Protein AF-A0A645ICN3-F1 (afdb_monomer)

Solvent-accessible surface area (backbone atoms only — not comparable to full-atom values): 4895 Å² total; per-residue (Å²): 94,71,80,66,24,68,81,53,78,41,55,53,61,52,49,53,51,40,32,64,77,44,76,64,39,53,67,59,36,18,61,77,65,77,41,56,53,68,60,51,53,51,42,52,52,49,50,26,66,59,65,74,37,45,78,89,39,69,68,41,34,48,52,54,53,48,52,66,63,40,45,69,64,73,52,61,86,52,82,90,79,89,133

Sequence (83 aa):
MITYDREKQGDLVKTLKSYFEHNGNLTKIADALFLHKNSISYRLQKIEDLTGCRLRDYEHAFQLQLCLKLEPVLNCDSPMAEE

InterPro domains:
  IPR025736 PucR C-terminal helix-turn-helix domain [PF13556] (12-69)
  IPR042070 PucR C-terminal helix-turn-helix domain superfamily [G3DSA:1.10.10.2840] (1-73)
  IPR051448 CdaR-like transcriptional regulators [PTHR33744] (3-71)

Organism: NCBI:txid1076179

Structure (mmCIF, N/CA/C/O backbone):
data_AF-A0A645ICN3-F1
#
_entry.id   AF-A0A645ICN3-F1
#
loop_
_atom_site.group_PDB
_atom_site.id
_atom_site.type_symbol
_atom_site.label_atom_id
_atom_site.label_alt_id
_atom_site.label_comp_id
_atom_site.label_asym_id
_atom_site.label_entity_id
_atom_site.label_seq_id
_atom_site.pdbx_PDB_ins_code
_atom_site.Cartn_x
_atom_site.Cartn_y
_atom_site.Cartn_z
_atom_site.occupancy
_atom_site.B_iso_or_equiv
_atom_site.auth_seq_id
_atom_site.auth_comp_id
_atom_site.auth_asym_id
_atom_site.auth_atom_id
_atom_site.pdbx_PDB_model_num
ATOM 1 N N . MET A 1 1 ? -11.255 4.481 -3.268 1.00 56.78 1 MET A N 1
ATOM 2 C CA . MET A 1 1 ? -9.789 4.420 -3.476 1.00 56.78 1 MET A CA 1
ATOM 3 C C . MET A 1 1 ? -9.390 4.755 -4.914 1.00 56.78 1 MET A C 1
ATOM 5 O O . MET A 1 1 ? -8.711 5.749 -5.097 1.00 56.78 1 MET A O 1
ATOM 9 N N . ILE A 1 2 ? -9.843 4.008 -5.927 1.00 56.28 2 ILE A N 1
ATOM 10 C CA . ILE A 1 2 ? -9.404 4.179 -7.331 1.00 56.28 2 ILE A CA 1
ATOM 11 C C . ILE A 1 2 ? -9.887 5.506 -7.948 1.00 56.28 2 ILE A C 1
ATOM 13 O O . ILE A 1 2 ? -9.105 6.226 -8.558 1.00 56.28 2 ILE A O 1
ATOM 17 N N . THR A 1 3 ? -11.136 5.909 -7.693 1.00 54.12 3 THR A N 1
ATOM 18 C CA . THR A 1 3 ? -11.676 7.202 -8.161 1.00 54.12 3 THR A CA 1
ATOM 19 C C . THR A 1 3 ? -10.938 8.404 -7.562 1.00 54.12 3 THR A C 1
ATOM 21 O O . THR A 1 3 ? -10.790 9.420 -8.224 1.00 54.12 3 THR A O 1
ATOM 24 N N . TYR A 1 4 ? -10.427 8.261 -6.334 1.00 56.88 4 TYR A N 1
ATOM 25 C CA . TYR A 1 4 ? -9.657 9.290 -5.624 1.00 56.88 4 TYR A CA 1
ATOM 26 C C . TYR A 1 4 ? -8.195 9.362 -6.107 1.00 56.88 4 TYR A C 1
ATOM 28 O O . TYR A 1 4 ? -7.553 10.404 -6.029 1.00 56.88 4 TYR A O 1
ATOM 36 N N . ASP A 1 5 ? -7.655 8.247 -6.607 1.00 60.47 5 ASP A N 1
ATOM 37 C CA . ASP A 1 5 ? -6.275 8.151 -7.097 1.00 60.47 5 ASP A CA 1
ATOM 38 C C . ASP A 1 5 ? -6.128 8.646 -8.546 1.00 60.47 5 ASP A C 1
ATOM 40 O O . ASP A 1 5 ? -5.034 9.029 -8.961 1.00 60.47 5 ASP A O 1
ATOM 44 N N . ARG A 1 6 ? -7.238 8.715 -9.298 1.00 54.88 6 ARG A N 1
ATOM 45 C CA . ARG A 1 6 ? -7.289 9.275 -10.660 1.00 54.88 6 ARG A CA 1
ATOM 46 C C . ARG A 1 6 ? -6.933 10.768 -10.689 1.00 54.88 6 ARG A C 1
ATOM 48 O O . ARG A 1 6 ? -6.311 11.225 -11.637 1.00 54.88 6 ARG A O 1
ATOM 55 N N . GLU A 1 7 ? -7.239 11.496 -9.614 1.00 53.91 7 GLU A N 1
ATOM 56 C CA . GLU A 1 7 ? -6.885 12.914 -9.437 1.00 53.91 7 GLU A CA 1
ATOM 57 C C . GLU A 1 7 ? -5.448 13.121 -8.910 1.00 53.91 7 GLU A C 1
ATOM 59 O O . GLU A 1 7 ? -4.898 14.216 -9.003 1.00 53.91 7 GLU A O 1
ATOM 64 N N . LYS A 1 8 ? -4.812 12.066 -8.375 1.00 58.38 8 LYS A N 1
ATOM 65 C CA . LYS A 1 8 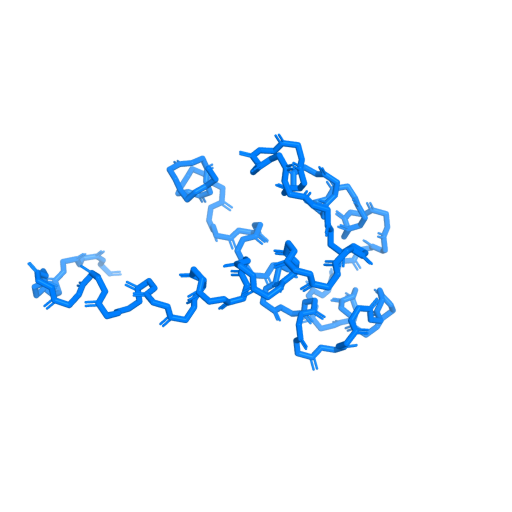? -3.434 12.062 -7.841 1.00 58.38 8 LYS A CA 1
ATOM 66 C C . LYS A 1 8 ? -2.498 11.098 -8.587 1.00 58.38 8 LYS A C 1
ATOM 68 O O . LYS A 1 8 ? -1.587 10.530 -7.994 1.00 58.38 8 LYS A O 1
ATOM 73 N N . GLN A 1 9 ? -2.710 10.910 -9.891 1.00 58.75 9 GLN A N 1
ATOM 74 C CA . GLN A 1 9 ? -1.801 10.171 -10.787 1.00 58.75 9 GLN A CA 1
ATOM 75 C C . GLN A 1 9 ? -1.445 8.727 -10.362 1.00 58.75 9 GLN A C 1
ATOM 77 O O . GLN A 1 9 ? -0.368 8.214 -10.700 1.00 58.75 9 GLN A O 1
ATOM 82 N N . GLY A 1 10 ? -2.329 8.027 -9.648 1.00 66.69 10 GLY A N 1
ATOM 83 C CA . GLY A 1 10 ? -2.080 6.621 -9.326 1.00 66.69 10 GLY A CA 1
ATOM 84 C C . GLY A 1 10 ? -1.097 6.397 -8.163 1.00 66.69 10 GLY A C 1
ATOM 85 O O . GLY A 1 10 ? -0.534 5.307 -8.037 1.00 66.69 10 GLY A O 1
ATOM 86 N N . ASP A 1 11 ? -0.785 7.424 -7.365 1.00 81.69 11 ASP A N 1
ATOM 87 C CA . ASP A 1 11 ? 0.245 7.358 -6.323 1.00 81.69 11 ASP A CA 1
ATOM 88 C C . ASP A 1 11 ? -0.066 6.328 -5.221 1.00 81.69 11 ASP A C 1
ATOM 90 O O . ASP A 1 11 ? 0.849 5.659 -4.723 1.00 81.69 11 ASP A O 1
ATOM 94 N N . LEU A 1 12 ? -1.333 6.181 -4.819 1.00 85.00 12 LEU A N 1
ATOM 95 C CA . LEU A 1 12 ? -1.732 5.228 -3.780 1.00 85.00 12 LEU A CA 1
ATOM 96 C C . LEU A 1 12 ? -1.728 3.798 -4.318 1.00 85.00 12 LEU A C 1
ATOM 98 O O . LEU A 1 12 ? -1.190 2.908 -3.662 1.00 85.00 12 LEU A O 1
ATOM 102 N N . VAL A 1 13 ? -2.251 3.577 -5.526 1.00 86.00 13 VAL A N 1
ATOM 103 C CA . VAL A 1 13 ? -2.228 2.260 -6.176 1.00 86.00 13 VAL A CA 1
ATOM 104 C C . VAL A 1 13 ? -0.786 1.799 -6.410 1.00 86.00 13 VAL A C 1
ATOM 106 O O . VAL A 1 13 ? -0.443 0.670 -6.054 1.00 86.00 13 VAL A O 1
ATOM 109 N N . LYS A 1 14 ? 0.102 2.680 -6.895 1.00 87.88 14 LYS A N 1
ATOM 110 C CA . LYS A 1 14 ? 1.544 2.388 -7.033 1.00 87.88 14 LYS A CA 1
ATOM 111 C C . LYS A 1 14 ? 2.196 2.045 -5.695 1.00 87.88 14 LYS A C 1
ATOM 113 O O . LYS A 1 14 ? 2.943 1.071 -5.611 1.00 87.88 14 LYS A O 1
ATOM 118 N N . THR A 1 15 ? 1.890 2.806 -4.642 1.00 91.12 15 THR A N 1
ATOM 119 C CA . THR A 1 15 ? 2.426 2.536 -3.298 1.00 91.12 15 THR A CA 1
ATOM 120 C C . THR A 1 15 ? 1.962 1.179 -2.773 1.00 91.12 15 THR A C 1
ATOM 122 O O . THR A 1 15 ? 2.769 0.423 -2.235 1.00 91.12 15 THR A O 1
ATOM 125 N N . LEU A 1 16 ? 0.687 0.840 -2.966 1.00 90.12 16 LEU A N 1
ATOM 126 C CA . LEU A 1 16 ? 0.128 -0.441 -2.547 1.00 90.12 16 LEU A CA 1
ATOM 127 C C . LEU A 1 16 ? 0.722 -1.617 -3.336 1.00 90.12 16 LEU A C 1
ATOM 129 O O . LEU A 1 16 ? 1.045 -2.652 -2.759 1.00 90.12 16 LEU A O 1
ATOM 133 N N . LYS A 1 17 ? 0.921 -1.457 -4.646 1.00 90.06 17 LYS A N 1
ATOM 134 C CA . LYS A 1 17 ? 1.570 -2.474 -5.479 1.00 90.06 17 LYS A CA 1
ATOM 135 C C . LYS A 1 17 ? 3.004 -2.735 -5.014 1.00 90.06 17 LYS A C 1
ATOM 137 O O . LYS A 1 17 ? 3.346 -3.879 -4.724 1.00 90.06 17 LYS A O 1
ATOM 142 N N . SER A 1 1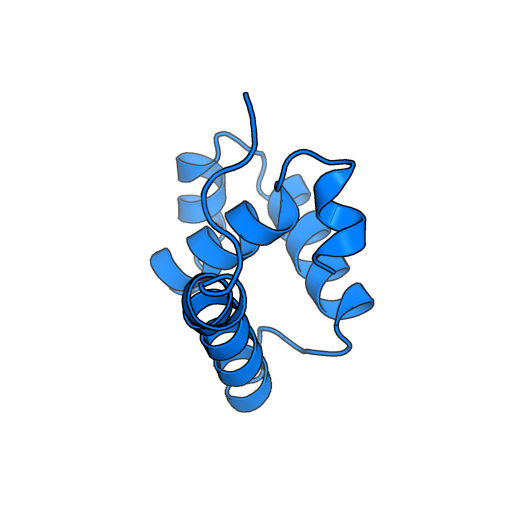8 ? 3.786 -1.671 -4.830 1.00 92.12 18 SER A N 1
ATOM 143 C CA . SER A 1 18 ? 5.160 -1.762 -4.324 1.00 92.12 18 SER A CA 1
ATOM 144 C C . SER A 1 18 ? 5.212 -2.360 -2.911 1.00 92.12 18 SER A C 1
ATOM 146 O O . SER A 1 18 ? 6.116 -3.132 -2.586 1.00 92.12 18 SER A O 1
ATOM 148 N N . TYR A 1 19 ? 4.200 -2.087 -2.078 1.00 92.75 19 TYR A N 1
ATOM 149 C CA . TYR A 1 19 ? 4.056 -2.722 -0.769 1.00 92.75 19 TYR A CA 1
ATOM 150 C C . TYR A 1 19 ? 3.982 -4.248 -0.866 1.00 92.75 19 TYR A C 1
ATOM 152 O O . TYR A 1 19 ? 4.715 -4.934 -0.150 1.00 92.75 19 TYR A O 1
ATOM 160 N N . PHE A 1 20 ? 3.167 -4.783 -1.776 1.00 90.94 20 PHE A N 1
ATOM 161 C CA . PHE A 1 20 ? 3.095 -6.226 -2.003 1.00 90.94 20 PHE A CA 1
ATOM 162 C C . PHE A 1 20 ? 4.363 -6.789 -2.661 1.00 90.94 20 PHE A C 1
ATOM 164 O O . PHE A 1 20 ? 4.819 -7.858 -2.260 1.00 90.94 20 PHE A O 1
ATOM 171 N N . GLU A 1 21 ? 4.976 -6.071 -3.607 1.00 91.88 21 GLU A N 1
ATOM 172 C CA . GLU A 1 21 ? 6.215 -6.495 -4.287 1.00 91.88 21 GLU A CA 1
ATOM 173 C C . GLU A 1 21 ? 7.426 -6.583 -3.347 1.00 91.88 21 GLU A C 1
ATOM 175 O O . GLU A 1 21 ? 8.334 -7.385 -3.563 1.00 91.88 21 GLU A O 1
ATOM 180 N N . HIS A 1 22 ? 7.443 -5.781 -2.283 1.00 93.44 22 HIS A N 1
ATOM 181 C CA . HIS A 1 22 ? 8.527 -5.756 -1.302 1.00 93.44 22 HIS A CA 1
ATOM 182 C C . HIS A 1 22 ? 8.144 -6.354 0.057 1.00 93.44 22 HIS A C 1
ATOM 184 O O . HIS A 1 22 ? 8.837 -6.096 1.047 1.00 93.44 22 HIS A O 1
ATOM 190 N N . ASN A 1 23 ? 7.060 -7.138 0.122 1.00 89.00 23 ASN A N 1
ATOM 191 C CA . ASN A 1 23 ? 6.569 -7.795 1.342 1.00 89.00 23 ASN A CA 1
ATOM 192 C C . ASN A 1 23 ? 6.452 -6.833 2.543 1.00 89.00 23 ASN A C 1
ATOM 194 O O . ASN A 1 23 ? 6.831 -7.161 3.666 1.00 89.00 23 ASN A O 1
ATOM 198 N N . GLY A 1 24 ? 5.989 -5.607 2.300 1.00 86.44 24 GLY A N 1
ATOM 199 C CA . GLY A 1 24 ? 5.812 -4.582 3.326 1.00 86.44 24 GLY A CA 1
ATOM 200 C C . GLY A 1 24 ? 7.095 -3.925 3.841 1.00 86.44 24 GLY A C 1
ATOM 201 O O . GLY A 1 24 ? 7.050 -3.171 4.816 1.00 86.44 24 GLY A O 1
ATOM 202 N N . ASN A 1 25 ? 8.249 -4.152 3.203 1.00 91.69 25 ASN A N 1
ATOM 203 C CA . ASN A 1 25 ? 9.490 -3.488 3.588 1.00 91.69 25 ASN A CA 1
ATOM 204 C C . ASN A 1 25 ? 9.486 -2.009 3.169 1.00 91.69 25 ASN A C 1
ATOM 206 O O . ASN A 1 25 ? 9.892 -1.655 2.063 1.00 91.69 25 ASN A O 1
ATOM 210 N N . LEU A 1 26 ? 9.100 -1.136 4.102 1.00 90.00 26 LEU A N 1
ATOM 211 C CA . LEU A 1 26 ? 9.019 0.317 3.900 1.00 90.00 26 LEU A CA 1
ATOM 212 C C . LEU A 1 26 ? 10.309 0.949 3.372 1.00 90.00 26 LEU A C 1
ATOM 214 O O . LEU A 1 26 ? 10.245 1.954 2.676 1.00 90.00 26 LEU A O 1
ATOM 218 N N . THR A 1 27 ? 11.477 0.383 3.687 1.00 90.75 27 THR A N 1
ATOM 219 C CA . THR A 1 27 ? 12.759 0.898 3.184 1.00 90.75 27 THR A CA 1
ATOM 220 C C . THR A 1 27 ? 12.919 0.626 1.700 1.00 90.75 27 THR A C 1
ATOM 222 O O . THR A 1 27 ? 13.281 1.532 0.962 1.00 90.75 27 THR A O 1
ATOM 225 N N . LYS A 1 28 ? 12.603 -0.595 1.263 1.00 92.38 28 LYS A N 1
ATOM 226 C CA . LYS A 1 28 ? 12.665 -0.962 -0.154 1.00 92.38 28 LYS A CA 1
ATOM 227 C C . LYS A 1 28 ? 11.615 -0.218 -0.973 1.00 92.38 28 LYS A C 1
ATOM 229 O O . LYS A 1 28 ? 11.915 0.232 -2.064 1.00 92.38 28 LYS A O 1
ATOM 234 N N . ILE A 1 29 ? 10.418 -0.030 -0.416 1.00 92.75 29 ILE A N 1
ATOM 235 C CA . ILE A 1 29 ? 9.335 0.727 -1.063 1.00 92.75 29 ILE A CA 1
ATOM 236 C C . ILE A 1 29 ? 9.720 2.205 -1.217 1.00 92.75 29 ILE A C 1
ATOM 238 O O . ILE A 1 29 ? 9.503 2.796 -2.268 1.00 92.75 29 ILE A O 1
ATOM 242 N N . ALA A 1 30 ? 10.300 2.801 -0.171 1.00 91.62 30 ALA A N 1
ATOM 243 C CA . ALA A 1 30 ? 10.802 4.173 -0.198 1.00 91.62 30 ALA A CA 1
ATOM 244 C C . ALA A 1 30 ? 11.878 4.368 -1.277 1.00 91.62 30 ALA A C 1
ATOM 246 O O . ALA A 1 30 ? 11.812 5.333 -2.033 1.00 91.62 30 ALA A O 1
ATOM 247 N N . ASP A 1 31 ? 12.819 3.428 -1.373 1.00 92.75 31 ASP A N 1
ATOM 248 C CA . ASP A 1 31 ? 13.872 3.427 -2.391 1.00 92.75 31 ASP A CA 1
ATOM 249 C C . ASP A 1 31 ? 13.292 3.263 -3.807 1.00 92.75 31 ASP A C 1
ATOM 251 O O . ASP A 1 31 ? 13.528 4.098 -4.675 1.00 92.75 31 ASP A O 1
ATOM 255 N N . ALA A 1 32 ? 12.422 2.267 -4.008 1.00 90.56 32 ALA A N 1
ATOM 256 C CA . ALA A 1 32 ? 11.799 1.969 -5.298 1.00 90.56 32 ALA A CA 1
ATOM 257 C C . ALA A 1 32 ? 10.910 3.104 -5.832 1.00 90.56 32 ALA A C 1
ATOM 259 O O . ALA A 1 32 ? 10.795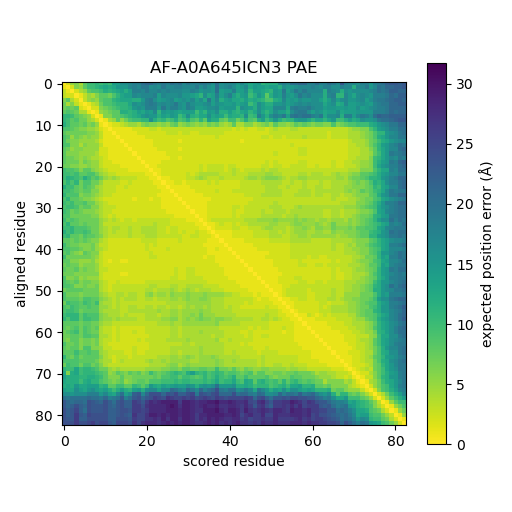 3.286 -7.043 1.00 90.56 32 ALA A O 1
ATOM 260 N N . LEU A 1 33 ? 10.266 3.858 -4.938 1.00 89.31 33 LEU A N 1
ATOM 261 C CA . LEU A 1 33 ? 9.397 4.975 -5.306 1.00 89.31 33 LEU A CA 1
ATOM 262 C C . LEU A 1 33 ? 10.098 6.336 -5.221 1.00 89.31 33 LEU A C 1
ATOM 264 O O . LEU A 1 33 ? 9.458 7.340 -5.519 1.00 89.31 33 LEU A O 1
ATOM 268 N N . PHE A 1 34 ? 11.377 6.391 -4.830 1.00 90.19 34 PHE A N 1
ATOM 269 C CA . PHE A 1 34 ? 12.124 7.632 -4.572 1.00 90.19 34 PHE A CA 1
ATOM 270 C C . PHE A 1 34 ? 11.398 8.579 -3.597 1.00 90.19 34 PHE A C 1
ATOM 272 O O . PHE A 1 34 ? 11.388 9.800 -3.755 1.00 90.19 34 PHE A O 1
ATOM 279 N N . LEU A 1 35 ? 10.762 8.007 -2.572 1.00 89.69 35 LEU A N 1
ATOM 280 C CA . LEU A 1 35 ? 9.967 8.728 -1.581 1.00 89.69 35 LEU A CA 1
ATOM 281 C C . LEU A 1 35 ? 10.487 8.485 -0.174 1.00 89.69 35 LEU A C 1
ATOM 283 O O . LEU A 1 35 ? 10.988 7.419 0.165 1.00 89.69 35 LEU A O 1
ATOM 287 N N . HIS A 1 36 ? 10.286 9.461 0.707 1.00 89.31 36 HIS A N 1
ATOM 288 C CA . HIS A 1 36 ? 10.630 9.283 2.109 1.00 89.31 36 HIS A CA 1
ATOM 289 C C . HIS A 1 36 ? 9.703 8.255 2.778 1.00 89.31 36 HIS A C 1
ATOM 291 O O . HIS A 1 36 ? 8.497 8.228 2.515 1.00 89.31 36 HIS A O 1
ATOM 297 N N . LYS A 1 37 ? 10.230 7.463 3.724 1.00 89.06 37 LYS A N 1
ATOM 298 C CA . LYS A 1 37 ? 9.446 6.450 4.465 1.00 89.06 37 LYS A CA 1
ATOM 299 C C . LYS A 1 37 ? 8.174 7.025 5.092 1.00 89.06 37 LYS A C 1
ATOM 301 O O . LYS A 1 37 ? 7.141 6.368 5.090 1.00 89.06 37 LYS A O 1
ATOM 306 N N . ASN A 1 38 ? 8.232 8.267 5.577 1.00 90.00 38 ASN A N 1
ATOM 307 C CA . ASN A 1 38 ? 7.076 8.954 6.162 1.00 90.00 38 ASN A CA 1
ATOM 308 C C . ASN A 1 38 ? 5.954 9.165 5.138 1.00 90.00 38 ASN A C 1
ATOM 310 O O . ASN A 1 38 ? 4.785 8.961 5.457 1.00 90.00 38 ASN A O 1
ATOM 314 N N . SER A 1 39 ? 6.305 9.525 3.901 1.00 89.50 39 SER A N 1
ATOM 315 C CA . SER A 1 39 ? 5.338 9.671 2.813 1.00 89.50 39 SER A CA 1
ATOM 316 C C . SER A 1 39 ? 4.720 8.326 2.442 1.00 89.50 39 SER A C 1
ATOM 318 O O . SER A 1 39 ? 3.511 8.264 2.241 1.00 89.50 39 SER A O 1
ATOM 320 N N . ILE A 1 40 ? 5.509 7.245 2.419 1.00 90.81 40 ILE A 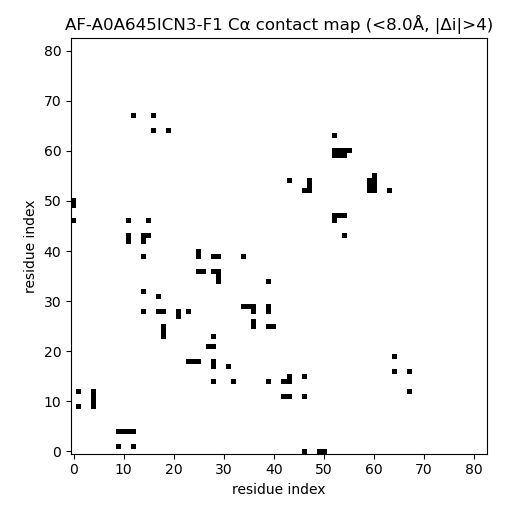N 1
ATOM 321 C CA . ILE A 1 40 ? 4.990 5.887 2.198 1.00 90.81 40 ILE A CA 1
ATOM 322 C C . ILE A 1 40 ? 4.017 5.494 3.310 1.00 90.81 40 ILE A C 1
ATOM 324 O O . ILE A 1 40 ? 2.886 5.125 3.016 1.00 90.81 40 ILE A O 1
ATOM 328 N N . SER A 1 41 ? 4.408 5.637 4.579 1.00 90.44 41 SER A N 1
ATOM 329 C CA . SER A 1 41 ? 3.540 5.323 5.719 1.00 90.44 41 SER A CA 1
ATOM 330 C C . SER A 1 41 ? 2.235 6.114 5.685 1.00 90.44 41 SER A C 1
ATOM 332 O O . SER A 1 41 ? 1.173 5.539 5.894 1.00 90.44 41 SER A O 1
ATOM 334 N N . TYR A 1 42 ? 2.288 7.410 5.364 1.00 90.69 42 TYR A N 1
ATOM 335 C CA . TYR A 1 42 ? 1.086 8.230 5.215 1.00 90.69 42 TYR A CA 1
ATOM 336 C C . TYR A 1 42 ? 0.171 7.715 4.097 1.00 90.69 42 TYR A C 1
ATOM 338 O O . TYR A 1 42 ? -1.042 7.624 4.276 1.00 90.69 42 TYR A O 1
ATOM 346 N N . ARG A 1 43 ? 0.742 7.352 2.944 1.00 90.38 43 ARG A N 1
ATOM 347 C CA . ARG A 1 43 ? -0.019 6.797 1.818 1.00 90.38 43 ARG A CA 1
ATOM 348 C C . ARG A 1 43 ? -0.656 5.456 2.177 1.00 90.38 43 ARG A C 1
ATOM 350 O O . ARG A 1 43 ? -1.833 5.276 1.895 1.00 90.38 43 ARG A O 1
ATOM 357 N N . LEU A 1 44 ? 0.076 4.560 2.841 1.00 90.50 44 LEU A N 1
ATOM 358 C CA . LEU A 1 44 ? -0.451 3.277 3.321 1.00 90.50 44 LEU A CA 1
ATOM 359 C C . LEU A 1 44 ? -1.577 3.475 4.336 1.00 90.50 44 LEU A C 1
ATOM 361 O O . LEU A 1 44 ? -2.638 2.884 4.178 1.00 90.50 44 LEU A O 1
ATOM 365 N N . GLN A 1 45 ? -1.402 4.382 5.296 1.00 91.00 45 GLN A N 1
ATOM 366 C CA . GLN A 1 45 ? -2.454 4.723 6.252 1.00 91.00 45 GLN A CA 1
ATOM 367 C C . GLN A 1 45 ? -3.702 5.262 5.547 1.00 91.00 45 GLN A C 1
ATOM 369 O O . GLN A 1 45 ? -4.822 4.903 5.896 1.00 91.00 45 GLN A O 1
ATOM 374 N N . LYS A 1 46 ? -3.517 6.108 4.528 1.00 89.44 46 LYS A N 1
ATOM 375 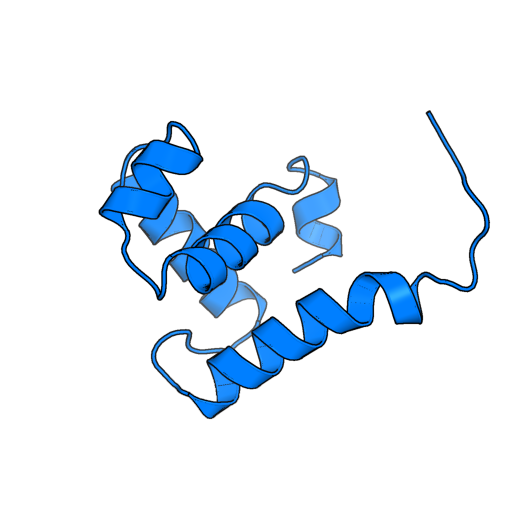C CA . LYS A 1 46 ? -4.620 6.644 3.728 1.00 89.44 46 LYS A CA 1
ATOM 376 C C . LYS A 1 46 ? -5.322 5.561 2.909 1.00 89.44 46 LYS A C 1
ATOM 378 O O . LYS A 1 46 ? -6.529 5.640 2.720 1.00 89.44 46 LYS A O 1
ATOM 383 N N . ILE A 1 47 ? -4.593 4.557 2.425 1.00 89.25 47 ILE A N 1
ATOM 384 C CA . ILE A 1 47 ? -5.177 3.393 1.747 1.00 89.25 47 ILE A CA 1
ATOM 385 C C . ILE A 1 47 ? -6.055 2.606 2.716 1.00 89.25 47 ILE A C 1
ATOM 387 O O . ILE A 1 47 ? -7.191 2.292 2.370 1.00 89.25 47 ILE A O 1
ATOM 391 N N . GLU A 1 48 ? -5.560 2.336 3.924 1.00 90.38 48 GLU A N 1
ATOM 392 C CA . GLU A 1 48 ? -6.332 1.658 4.970 1.00 90.38 48 GLU A CA 1
ATOM 393 C C . GLU A 1 48 ? -7.606 2.443 5.319 1.00 90.38 48 GLU A C 1
ATOM 395 O O . GLU A 1 48 ? -8.691 1.871 5.359 1.00 90.38 48 GLU A O 1
ATOM 400 N N . ASP A 1 49 ? -7.505 3.766 5.462 1.00 89.44 49 ASP A N 1
ATOM 401 C CA . ASP A 1 49 ? -8.643 4.647 5.763 1.00 89.44 49 ASP A CA 1
ATOM 402 C C . ASP A 1 49 ? -9.694 4.662 4.634 1.00 89.44 49 ASP A C 1
ATOM 404 O O . ASP A 1 49 ? -10.888 4.503 4.873 1.00 89.44 49 ASP A O 1
ATOM 408 N N . LEU A 1 50 ? -9.248 4.753 3.375 1.00 86.94 50 LEU A N 1
ATOM 409 C CA . LEU A 1 50 ? -10.128 4.788 2.200 1.00 86.94 50 LEU A CA 1
ATOM 410 C C . LEU A 1 50 ? -10.801 3.449 1.877 1.00 86.94 50 LEU A C 1
ATOM 412 O O . LEU A 1 50 ? 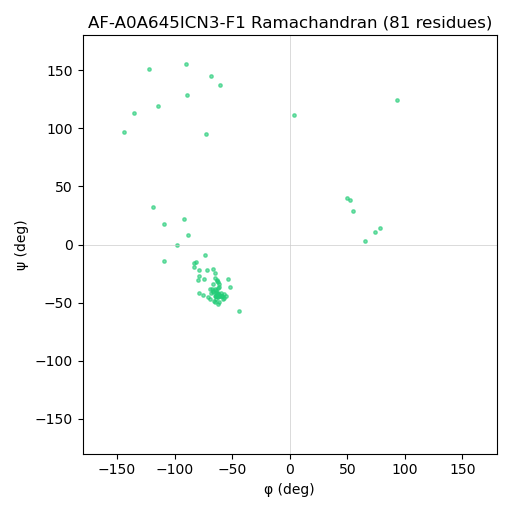-11.775 3.430 1.123 1.00 86.94 50 LEU A O 1
ATOM 416 N N . THR A 1 51 ? -10.235 2.336 2.338 1.00 85.44 51 THR A N 1
ATOM 417 C CA . THR A 1 51 ? -10.723 0.982 2.029 1.00 85.44 51 THR A CA 1
ATOM 418 C C . THR A 1 51 ? -11.369 0.302 3.228 1.00 85.44 51 THR A C 1
ATOM 420 O O . THR A 1 51 ? -12.013 -0.729 3.057 1.00 85.44 51 THR A O 1
ATOM 423 N N . GLY A 1 52 ? -11.178 0.839 4.437 1.00 87.50 52 GLY A N 1
ATOM 424 C CA . GLY A 1 52 ? -11.535 0.175 5.691 1.00 87.50 52 GLY A CA 1
ATOM 425 C C . GLY A 1 52 ? -10.713 -1.090 5.973 1.00 87.50 52 GLY A C 1
ATOM 426 O O . GLY A 1 52 ? -10.959 -1.769 6.967 1.00 87.50 52 GLY A O 1
ATOM 427 N N . CYS A 1 53 ? -9.746 -1.420 5.114 1.00 88.69 53 CYS A N 1
ATOM 428 C CA . CYS A 1 53 ? -8.928 -2.621 5.205 1.00 88.69 53 CYS A CA 1
ATOM 429 C C . CYS A 1 53 ? -7.666 -2.350 6.029 1.00 88.69 53 CYS A C 1
ATOM 431 O O . CYS A 1 53 ? -7.182 -1.223 6.103 1.00 88.69 53 CYS A O 1
ATOM 433 N N . ARG A 1 54 ? -7.093 -3.399 6.627 1.00 89.44 54 ARG A N 1
ATOM 434 C CA . ARG A 1 54 ? -5.841 -3.316 7.399 1.00 89.44 54 ARG A CA 1
ATOM 435 C C . ARG A 1 54 ? -4.743 -4.106 6.703 1.00 89.44 54 ARG A C 1
ATOM 437 O O . ARG A 1 54 ? -4.848 -5.318 6.603 1.00 89.44 54 ARG A O 1
ATOM 444 N N . LEU A 1 55 ? -3.656 -3.458 6.296 1.00 87.25 55 LEU A N 1
ATOM 445 C CA . LEU A 1 55 ? -2.552 -4.097 5.558 1.00 87.25 55 LEU A CA 1
ATOM 446 C C . LEU A 1 55 ? -1.775 -5.122 6.390 1.00 87.25 55 LEU A C 1
ATOM 448 O O . LEU A 1 55 ? -1.090 -5.981 5.845 1.00 87.25 55 LEU A O 1
ATOM 452 N N . ARG A 1 56 ? -1.864 -5.016 7.719 1.00 86.94 56 ARG A N 1
ATOM 453 C CA . ARG A 1 56 ? -1.276 -5.983 8.654 1.00 86.94 56 ARG A CA 1
ATOM 454 C C . ARG A 1 56 ? -2.139 -7.225 8.866 1.00 86.94 56 ARG A C 1
ATOM 456 O O . ARG A 1 56 ? -1.641 -8.192 9.434 1.00 86.94 56 ARG A O 1
ATOM 463 N N . ASP A 1 57 ? -3.407 -7.179 8.471 1.00 91.75 57 ASP A N 1
ATOM 464 C CA . ASP A 1 57 ? -4.294 -8.331 8.516 1.00 91.75 57 ASP A CA 1
ATOM 465 C C . ASP A 1 57 ? -4.187 -9.098 7.194 1.00 91.75 57 ASP A C 1
ATOM 467 O O . ASP A 1 57 ? -4.269 -8.508 6.118 1.00 91.75 57 ASP A O 1
ATOM 471 N N . TYR A 1 58 ? -3.949 -10.407 7.272 1.00 87.94 58 TYR A N 1
ATOM 472 C CA . TYR A 1 58 ? -3.703 -11.224 6.085 1.00 87.94 58 TYR A CA 1
ATOM 473 C C . TYR A 1 58 ? -4.920 -11.279 5.154 1.00 87.94 58 TYR A C 1
ATOM 475 O O . TYR A 1 58 ? -4.751 -11.225 3.936 1.00 87.94 58 TYR A O 1
ATOM 483 N N . GLU A 1 59 ? -6.131 -11.357 5.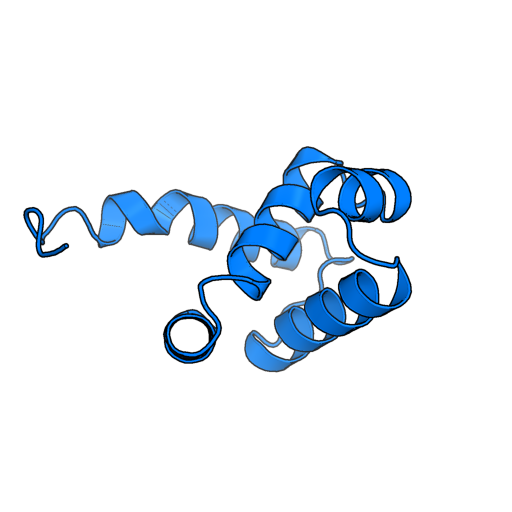706 1.00 91.31 59 GLU A N 1
ATOM 484 C CA . GLU A 1 59 ? -7.357 -11.461 4.916 1.00 91.31 59 GLU A CA 1
ATOM 485 C C . GLU A 1 59 ? -7.625 -10.152 4.169 1.00 91.31 59 GLU A C 1
ATOM 487 O O . GLU A 1 59 ? -7.813 -10.151 2.951 1.00 91.31 59 GLU A O 1
ATOM 492 N N . HIS A 1 60 ? -7.511 -9.021 4.863 1.00 91.94 60 HIS A N 1
ATOM 493 C CA . HIS A 1 60 ? -7.619 -7.700 4.244 1.00 91.94 60 HIS A CA 1
ATOM 494 C C . HIS A 1 60 ? -6.507 -7.425 3.221 1.00 91.94 60 HIS A C 1
ATOM 496 O O . HIS A 1 60 ? -6.764 -6.880 2.145 1.00 91.94 60 HIS A O 1
ATOM 502 N N . ALA A 1 61 ? -5.263 -7.803 3.524 1.00 89.88 61 ALA A N 1
ATOM 503 C CA . ALA A 1 61 ? -4.148 -7.662 2.596 1.00 89.88 61 ALA A CA 1
ATOM 504 C C . ALA A 1 61 ? -4.383 -8.486 1.321 1.00 89.88 61 ALA A C 1
ATOM 506 O O . ALA A 1 61 ? -4.175 -7.984 0.214 1.00 89.88 61 ALA A O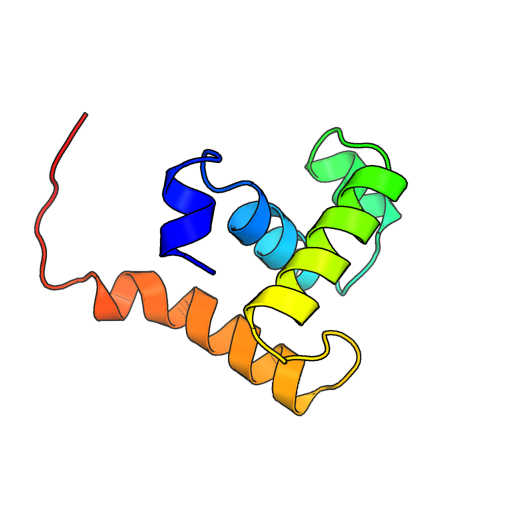 1
ATOM 507 N N . PHE A 1 62 ? -4.882 -9.716 1.461 1.00 90.12 62 PHE A N 1
ATOM 508 C CA . PHE A 1 62 ? -5.235 -10.563 0.328 1.00 90.12 62 PHE A CA 1
ATOM 509 C C . PHE A 1 62 ? -6.378 -9.968 -0.503 1.00 90.12 62 PHE A C 1
ATOM 511 O O . PHE A 1 62 ? -6.266 -9.909 -1.726 1.00 90.12 62 PHE A O 1
ATOM 518 N N . GLN A 1 63 ? -7.437 -9.460 0.133 1.00 89.50 63 GLN A N 1
ATOM 519 C CA . GLN A 1 63 ? -8.538 -8.776 -0.558 1.00 89.50 63 GLN A CA 1
ATOM 520 C C . GLN A 1 63 ? -8.043 -7.579 -1.379 1.00 89.50 63 GLN A C 1
ATOM 522 O O . GLN A 1 63 ? -8.391 -7.445 -2.552 1.00 89.50 63 GLN A O 1
ATOM 527 N N . LEU A 1 64 ? -7.181 -6.737 -0.800 1.00 88.81 64 LEU A N 1
ATOM 528 C CA . LEU A 1 64 ? -6.582 -5.602 -1.505 1.00 88.81 64 LEU A CA 1
ATOM 529 C C . LEU A 1 64 ? -5.709 -6.051 -2.683 1.00 88.81 64 LEU A C 1
ATOM 531 O O . LEU A 1 64 ? -5.786 -5.475 -3.770 1.00 88.81 64 LEU A O 1
ATOM 535 N N . GLN A 1 65 ? -4.901 -7.095 -2.494 1.00 89.50 65 GLN A N 1
ATOM 536 C CA . GLN A 1 65 ? -4.059 -7.652 -3.550 1.00 89.50 65 GLN A CA 1
ATOM 537 C C . GLN A 1 65 ? -4.890 -8.262 -4.687 1.00 89.50 65 GLN A C 1
ATOM 539 O O . GLN A 1 65 ? -4.531 -8.125 -5.860 1.00 89.50 65 GLN A O 1
ATOM 544 N N . LEU A 1 66 ? -6.003 -8.917 -4.353 1.00 88.31 66 LEU A N 1
ATOM 545 C CA . LEU A 1 66 ? -6.940 -9.479 -5.315 1.00 88.31 66 LEU A CA 1
ATOM 546 C C . LEU A 1 66 ? -7.610 -8.368 -6.126 1.00 88.31 66 LEU A C 1
ATOM 548 O O . LEU A 1 66 ? -7.582 -8.427 -7.352 1.00 88.31 66 LEU A O 1
ATOM 552 N N . CYS A 1 67 ? -8.122 -7.325 -5.468 1.00 86.06 67 CYS A N 1
ATOM 553 C CA . CYS A 1 67 ? -8.696 -6.154 -6.134 1.00 86.06 67 CYS A CA 1
ATOM 554 C C . CYS A 1 67 ? -7.709 -5.508 -7.118 1.00 86.06 67 CYS A C 1
ATOM 556 O O . CYS A 1 67 ? -8.079 -5.233 -8.256 1.00 86.06 67 CYS A O 1
ATOM 558 N N . LEU A 1 68 ? -6.441 -5.337 -6.722 1.00 85.00 68 LEU A N 1
ATOM 559 C CA . LEU A 1 68 ? -5.391 -4.818 -7.608 1.00 85.00 68 LEU A CA 1
ATOM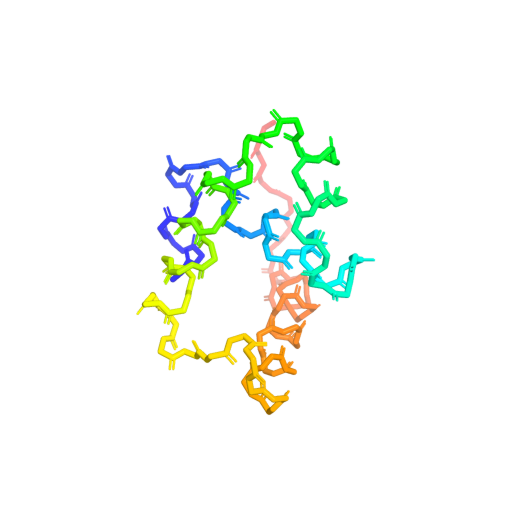 560 C C . LEU A 1 68 ? -5.140 -5.703 -8.836 1.00 85.00 68 LEU A C 1
ATOM 562 O O . LEU A 1 68 ? -4.830 -5.201 -9.911 1.00 85.00 68 LEU A O 1
ATOM 566 N N . LYS A 1 69 ? -5.228 -7.027 -8.684 1.00 85.06 69 LYS A N 1
ATOM 567 C CA . LYS A 1 69 ? -5.024 -7.974 -9.790 1.00 85.06 69 LYS A CA 1
ATOM 568 C C . LYS A 1 69 ? -6.249 -8.110 -10.691 1.00 85.06 69 LYS A C 1
ATOM 570 O O . LYS A 1 69 ? -6.080 -8.386 -11.875 1.00 85.06 69 LYS A O 1
ATOM 575 N N . LEU A 1 70 ? -7.451 -7.944 -10.143 1.00 83.88 70 LEU A N 1
ATOM 576 C CA . LEU A 1 70 ? -8.700 -7.995 -10.901 1.00 83.88 70 LEU A CA 1
ATOM 577 C C . LEU A 1 70 ? -8.978 -6.706 -11.668 1.00 83.88 70 LEU A C 1
ATOM 579 O O . LEU A 1 70 ? -9.712 -6.771 -12.644 1.00 83.88 70 LEU A O 1
ATOM 583 N N . GLU A 1 71 ? -8.399 -5.569 -11.276 1.00 77.12 71 GLU A N 1
ATOM 584 C CA . GLU A 1 71 ? -8.551 -4.291 -11.984 1.00 77.12 71 GLU A CA 1
ATOM 585 C C . GLU A 1 71 ? -8.431 -4.428 -13.518 1.00 77.12 71 GLU A C 1
ATOM 587 O O . GLU A 1 71 ? -9.410 -4.119 -14.195 1.00 77.12 71 GLU A O 1
ATOM 592 N N . PRO A 1 72 ? -7.335 -4.955 -14.102 1.00 72.06 72 PRO A N 1
ATOM 593 C CA . PRO A 1 72 ? -7.222 -5.086 -15.557 1.00 72.06 72 PRO A CA 1
ATOM 594 C C . PRO A 1 72 ? -8.233 -6.062 -16.172 1.00 72.06 72 PRO A C 1
ATOM 596 O O . PRO A 1 72 ? -8.550 -5.942 -17.349 1.00 72.06 72 PRO A O 1
ATOM 599 N N . VAL A 1 73 ? -8.738 -7.028 -15.399 1.00 76.44 73 VAL A N 1
ATOM 600 C CA . VAL A 1 73 ? -9.731 -8.010 -15.862 1.00 76.44 73 VAL A CA 1
ATOM 601 C C . VAL A 1 73 ? -11.126 -7.388 -15.889 1.00 76.44 73 VAL A C 1
ATOM 603 O O . VAL A 1 73 ? -11.866 -7.583 -16.845 1.00 76.44 73 VAL A O 1
ATOM 606 N N . LEU A 1 74 ? -11.475 -6.603 -14.869 1.00 68.25 74 LEU A N 1
ATOM 607 C CA . LEU A 1 74 ? -12.754 -5.897 -14.775 1.00 68.25 74 LEU A CA 1
ATOM 608 C C . LEU A 1 74 ? -12.813 -4.694 -15.724 1.00 68.25 74 LEU A C 1
ATOM 610 O O . LEU A 1 74 ? -13.880 -4.360 -16.224 1.00 68.25 74 LEU A O 1
ATOM 614 N N . ASN A 1 75 ? -11.666 -4.073 -16.006 1.00 62.94 75 ASN A N 1
ATOM 615 C CA . ASN A 1 75 ? -11.540 -2.989 -16.978 1.00 62.94 75 ASN A CA 1
ATOM 616 C C . ASN A 1 75 ? -11.270 -3.496 -18.412 1.00 62.94 75 ASN A C 1
ATOM 618 O O . ASN A 1 75 ? -11.001 -2.692 -19.301 1.00 62.94 75 ASN A O 1
ATOM 622 N N . CYS A 1 76 ? -11.340 -4.814 -18.646 1.00 51.19 76 CYS A N 1
ATOM 623 C CA . CYS A 1 76 ? -11.161 -5.438 -19.963 1.00 51.19 76 CYS A CA 1
ATOM 624 C C . CYS A 1 76 ? -12.363 -5.213 -20.909 1.00 51.19 76 CYS A C 1
ATOM 626 O O . CYS A 1 76 ? -12.246 -5.453 -22.106 1.00 51.19 76 CYS A O 1
ATOM 628 N N . ASP A 1 77 ? -13.479 -4.667 -20.408 1.00 50.78 77 ASP A N 1
ATOM 629 C CA . ASP A 1 77 ? -14.656 -4.251 -21.195 1.00 50.78 77 ASP A CA 1
ATOM 630 C C . ASP A 1 77 ? -14.610 -2.775 -21.650 1.00 50.78 77 ASP A C 1
ATOM 632 O O . ASP A 1 77 ? -15.626 -2.152 -21.961 1.00 50.78 77 ASP A O 1
ATOM 636 N N . SER A 1 78 ? -13.425 -2.165 -21.718 1.00 44.22 78 SER A N 1
ATOM 637 C CA . SER A 1 78 ? -13.248 -0.919 -22.468 1.00 44.22 78 SER A CA 1
ATOM 638 C C . SER A 1 78 ? -11.974 -0.982 -23.303 1.00 44.22 78 SER A C 1
ATOM 640 O O . SER A 1 78 ? -10.877 -1.030 -22.739 1.00 44.22 78 SER A O 1
ATOM 642 N N . PRO A 1 79 ? -12.084 -0.998 -24.647 1.00 44.94 79 PRO A N 1
ATOM 643 C CA . PRO A 1 79 ? -10.922 -0.792 -25.486 1.00 44.94 79 PRO A CA 1
ATOM 644 C C . PRO A 1 79 ? -10.344 0.591 -25.174 1.00 44.94 79 PRO A C 1
ATOM 646 O O . PRO A 1 79 ? -11.083 1.550 -24.977 1.00 44.94 79 PRO A O 1
ATOM 649 N N . MET A 1 80 ? -9.016 0.633 -25.091 1.00 54.38 80 MET A N 1
ATOM 650 C CA . MET A 1 80 ? -8.140 1.797 -25.250 1.00 54.38 80 MET A CA 1
ATOM 651 C C . MET A 1 80 ? -8.850 3.151 -25.459 1.00 54.38 80 MET A C 1
ATOM 653 O O . MET A 1 80 ? -9.375 3.407 -26.539 1.00 54.38 80 MET A O 1
ATOM 657 N N . ALA A 1 81 ? -8.757 4.040 -24.471 1.00 43.28 81 ALA A N 1
ATOM 658 C CA . ALA A 1 81 ? -8.992 5.475 -24.633 1.00 43.28 81 ALA A CA 1
ATOM 659 C C . ALA A 1 81 ? -8.006 6.230 -23.719 1.00 43.28 81 ALA A C 1
ATOM 661 O O . ALA A 1 81 ? -8.131 6.158 -22.496 1.00 43.28 81 ALA A O 1
ATOM 662 N N . GLU A 1 82 ? -6.881 6.674 -24.302 1.00 44.06 82 GLU A N 1
ATOM 663 C CA . GLU A 1 82 ? -6.479 8.099 -24.447 1.00 44.06 82 GLU A CA 1
ATOM 664 C C . GLU A 1 82 ? -5.577 8.540 -23.269 1.00 44.06 82 GLU A C 1
ATOM 666 O O . GLU A 1 82 ? -5.924 8.320 -22.112 1.00 44.06 82 GLU A O 1
ATOM 671 N N . GLU A 1 83 ? -4.358 9.067 -23.433 1.00 36.91 83 GLU A N 1
ATOM 672 C CA . GLU A 1 83 ? -3.612 9.703 -24.542 1.00 36.91 83 GLU A CA 1
ATOM 673 C C . GLU A 1 83 ? -2.102 9.416 -24.398 1.00 36.91 83 GLU A C 1
ATOM 675 O O . GLU A 1 83 ? -1.635 9.264 -23.240 1.00 36.91 83 GLU A O 1
#

Radius of gyration: 13.25 Å; Cα contacts (8 Å, |Δi|>4): 56; chains: 1; bounding box: 28×24×34 Å

Nearest PDB structures (foldseek):
  9f80-assembly1_A  TM=9.076E-01  e=5.888E-03  Mycobacterium tuberculosis H37Rv
  3onq-assembly3_D  TM=7.936E-01  e=1.939E-02  Bifidobacterium adolescentis ATCC 15703
  3onq-assembly1_B-2  TM=7.964E-01  e=2.185E-02  Bifidobacterium adolescentis ATCC 15703
  1etv-assembly1_B  TM=7.929E-01  e=3.673E+00  Escherichia coli
  4fx0-assembly1_A  TM=5.217E-01  e=2.024E+00  Mycobacterium tuberculosis

Mean predicted aligned error: 7.76 Å

Foldseek 3Di:
DVVVCVVVVCVLVLLLVLCVVVVNPLVSSCVVVVHDSVVSVVSQVVVCVVVVADCPDPVSVVVSVVCSVCVCVVVVPDPDDDD

pLDDT: mean 80.3, std 15.73, range [36.91, 93.44]

Secondary structure (DSSP, 8-state):
-HHHHGGGTTHHHHHHHHHHHTTT-HHHHHHHTT--HHHHHHHHHHHHHHH---TTSHHHHHHHHHHHHHHHHHGGGS-----